Protein AF-D2SBG7-F1 (afdb_monomer)

Organism: Geodermatophilus obscurus (strain ATCC 25078 / DSM 43160 / JCM 3152 / CCUG 61914 / KCC A-0152 / KCTC 9177 / NBRC 13315 / NRRL B-3577 / G-20) (NCBI:txid526225)

Secondary structure (DSSP, 8-state):
-HHHHHHHTTEEEEEEEEEE-TTSEEEEEEEEEEE-TTT--EEEEEEEEEEEEEETTEEEEEEEETT-HHHHHHHHT--GGGB-----

Radius of gyration: 13.88 Å; Cα contacts (8 Å, |Δi|>4): 171; chains: 1; bounding box: 27×27×38 Å

Solvent-accessible surface area (backbone atoms only — not comparable to full-atom values): 4980 Å² total; per-residue (Å²): 120,69,66,72,52,40,49,60,62,21,42,47,69,44,80,75,48,40,30,59,47,97,81,33,35,36,39,34,30,22,54,29,39,37,24,39,65,87,78,63,47,76,75,48,72,50,66,25,15,38,36,34,33,40,54,98,91,38,79,79,44,79,47,78,29,79,83,17,50,72,58,40,30,59,74,64,76,49,57,82,88,34,51,55,86,74,84,130

Nearest PDB structures (foldseek):
  7xsi-assembly3_E  TM=5.798E-01  e=3.385E-01  Sordaria araneosa
  2rgq-assembly1_A  TM=5.282E-01  e=3.198E-01  Nostoc punctiforme PCC 73102
  4ovm-assembly4_G  TM=5.666E-01  e=7.069E-01  Streptomyces carzinostaticus subsp. neocarzinostaticus
  4uv2-assembly2_O  TM=4.159E-01  e=1.051E+00  Escherichia coli str. K-12 substr. MC4100
  4akz-assembly1_A  TM=7.317E-01  e=8.079E+00  Brucella suis

Sequence (88 aa):
MLGPWLARAGFRARPLRWFCGAGGDVVVEQDATWADPATGAERGRAVVAARVLVTDGVITRFQRHDNGLPTALAAAGLRESDEVTARG

Structure (mmCIF, N/CA/C/O backbone):
data_AF-D2SBG7-F1
#
_entry.id   AF-D2SBG7-F1
#
loop_
_atom_site.group_PDB
_atom_site.id
_atom_site.type_symbol
_atom_site.label_atom_id
_atom_site.label_alt_id
_atom_site.label_comp_id
_atom_site.label_asym_id
_atom_site.label_entity_id
_atom_site.label_seq_id
_atom_site.pdbx_PDB_ins_code
_atom_site.Cartn_x
_atom_site.Cartn_y
_atom_site.Cartn_z
_atom_site.occupancy
_atom_site.B_iso_or_equiv
_atom_site.auth_seq_id
_atom_site.auth_comp_id
_atom_site.auth_asym_id
_atom_site.auth_atom_id
_atom_site.pdbx_PDB_model_num
ATOM 1 N N . MET A 1 1 ? -3.222 -15.927 -5.166 1.00 62.72 1 MET A N 1
ATOM 2 C CA . MET A 1 1 ? -2.593 -15.061 -4.142 1.00 62.72 1 MET A CA 1
ATOM 3 C C . MET A 1 1 ? -1.900 -13.886 -4.813 1.00 62.72 1 MET A C 1
ATOM 5 O O . MET A 1 1 ? -1.262 -14.087 -5.840 1.00 62.72 1 MET A O 1
ATOM 9 N N . LEU A 1 2 ? -2.035 -12.683 -4.253 1.00 75.00 2 LEU A N 1
ATOM 10 C CA . LEU A 1 2 ? -1.577 -11.431 -4.866 1.00 75.00 2 LEU A CA 1
ATOM 11 C C . LEU A 1 2 ? -0.040 -11.286 -4.896 1.00 75.00 2 LEU A C 1
ATOM 13 O O . LEU A 1 2 ? 0.508 -10.847 -5.901 1.00 75.00 2 LEU A O 1
ATOM 17 N N . GLY A 1 3 ? 0.666 -11.718 -3.844 1.00 78.38 3 GLY A N 1
ATOM 18 C CA . GLY A 1 3 ? 2.125 -11.549 -3.713 1.00 78.38 3 GLY A CA 1
ATOM 19 C C . GLY A 1 3 ? 2.957 -12.182 -4.842 1.00 78.38 3 GLY A C 1
ATOM 20 O O . GLY A 1 3 ? 3.700 -11.465 -5.511 1.00 78.38 3 GLY A O 1
ATOM 21 N N . PRO A 1 4 ? 2.815 -13.492 -5.126 1.00 84.19 4 PRO A N 1
ATOM 22 C CA . PRO A 1 4 ? 3.540 -14.135 -6.227 1.00 84.19 4 PRO A CA 1
ATOM 23 C C . PRO A 1 4 ? 3.220 -13.539 -7.604 1.00 84.19 4 PRO A C 1
ATOM 25 O O . PRO A 1 4 ? 4.079 -13.501 -8.483 1.00 84.19 4 PRO A O 1
ATOM 28 N N . TRP A 1 5 ? 1.988 -13.058 -7.797 1.00 86.62 5 TRP A N 1
ATOM 29 C CA . TRP A 1 5 ? 1.594 -12.388 -9.034 1.00 86.62 5 TRP A CA 1
ATOM 30 C C . TRP A 1 5 ? 2.285 -11.025 -9.181 1.00 86.62 5 TRP A C 1
ATOM 32 O O . TRP A 1 5 ? 2.860 -10.762 -10.233 1.00 86.62 5 TRP A O 1
ATOM 42 N N . LEU A 1 6 ? 2.311 -10.207 -8.122 1.00 86.00 6 LEU A N 1
ATOM 43 C CA . LEU A 1 6 ? 3.001 -8.910 -8.110 1.00 86.00 6 LEU A CA 1
ATOM 44 C C . LEU A 1 6 ? 4.504 -9.053 -8.374 1.00 86.00 6 LEU A C 1
ATOM 46 O O . LEU A 1 6 ? 5.058 -8.318 -9.187 1.00 86.00 6 LEU A O 1
ATOM 50 N N . ALA A 1 7 ? 5.149 -10.039 -7.745 1.00 84.69 7 ALA A N 1
ATOM 51 C CA . ALA A 1 7 ? 6.567 -10.304 -7.963 1.00 84.69 7 ALA A CA 1
ATOM 52 C C . ALA A 1 7 ? 6.860 -10.670 -9.427 1.00 84.69 7 ALA A C 1
ATOM 54 O O . ALA A 1 7 ? 7.809 -10.157 -10.019 1.00 84.69 7 ALA A O 1
ATOM 55 N N . ARG A 1 8 ? 6.016 -11.512 -10.039 1.00 89.00 8 ARG A N 1
ATOM 56 C CA . ARG A 1 8 ? 6.120 -11.853 -11.466 1.00 89.00 8 ARG A CA 1
ATOM 57 C C . ARG A 1 8 ? 5.827 -10.659 -12.377 1.00 89.00 8 ARG A C 1
ATOM 59 O O . ARG A 1 8 ? 6.384 -10.589 -13.462 1.00 89.00 8 ARG A O 1
ATOM 66 N N . ALA A 1 9 ? 4.994 -9.719 -11.942 1.00 90.38 9 ALA A N 1
ATOM 67 C CA . ALA A 1 9 ? 4.735 -8.469 -12.653 1.00 90.38 9 ALA A CA 1
ATOM 68 C C . ALA A 1 9 ? 5.882 -7.444 -12.526 1.00 90.38 9 ALA A C 1
ATOM 70 O O . ALA A 1 9 ? 5.733 -6.310 -12.973 1.00 90.38 9 ALA A O 1
ATOM 71 N N . GLY A 1 10 ? 7.015 -7.823 -11.922 1.00 93.44 10 GLY A N 1
ATOM 72 C CA . GLY A 1 10 ? 8.179 -6.953 -11.766 1.00 93.44 10 GLY A CA 1
ATOM 73 C C . GLY A 1 10 ? 8.046 -5.943 -10.626 1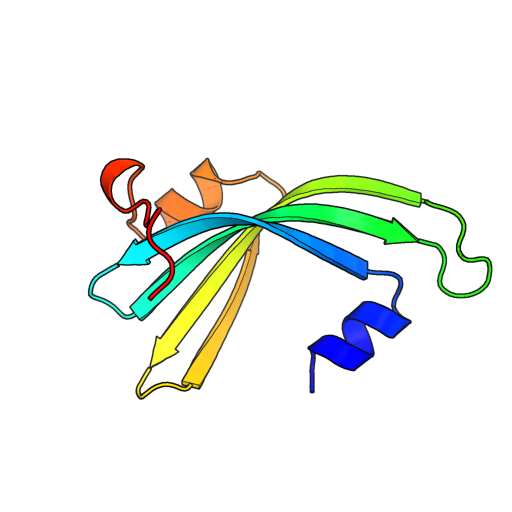.00 93.44 10 GLY A C 1
ATOM 74 O O . GLY A 1 10 ? 8.871 -5.042 -10.526 1.00 93.44 10 GLY A O 1
ATOM 75 N N . PHE A 1 11 ? 7.039 -6.079 -9.757 1.00 93.00 11 PHE A N 1
ATOM 76 C CA . PHE A 1 11 ? 6.844 -5.190 -8.616 1.00 93.00 11 PHE A CA 1
ATOM 77 C C . PHE A 1 11 ? 7.507 -5.738 -7.352 1.00 93.00 11 PHE A C 1
ATOM 79 O O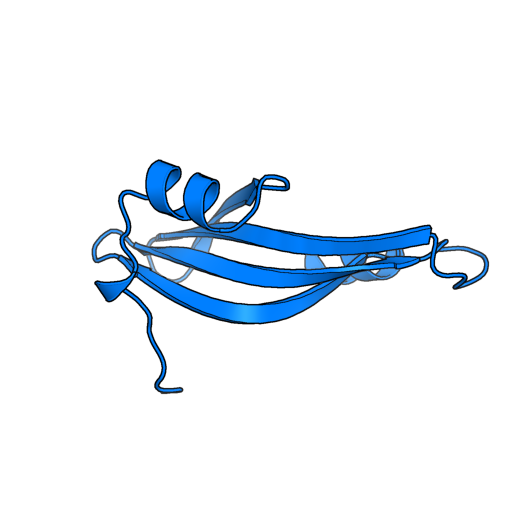 . PHE A 1 11 ? 7.304 -6.894 -6.965 1.00 93.00 11 PHE A O 1
ATOM 86 N N . ARG A 1 12 ? 8.257 -4.879 -6.662 1.00 92.88 12 ARG A N 1
ATOM 87 C CA . ARG A 1 12 ? 8.794 -5.132 -5.321 1.00 92.88 12 ARG A CA 1
ATOM 88 C C . ARG A 1 12 ? 8.562 -3.904 -4.453 1.00 92.88 12 ARG A C 1
ATOM 90 O O . ARG A 1 12 ? 8.701 -2.787 -4.928 1.00 92.88 12 ARG A O 1
ATOM 97 N N . ALA A 1 13 ? 8.253 -4.119 -3.181 1.00 93.50 13 ALA A N 1
ATOM 98 C CA . ALA A 1 13 ? 8.086 -3.047 -2.210 1.00 93.50 13 ALA A CA 1
ATOM 99 C C . ALA A 1 13 ? 8.706 -3.461 -0.878 1.00 93.50 13 ALA A C 1
ATOM 101 O O . ALA A 1 13 ? 8.434 -4.556 -0.379 1.00 93.50 13 ALA A O 1
ATOM 102 N N . ARG A 1 14 ? 9.558 -2.603 -0.316 1.00 94.75 14 ARG A N 1
ATOM 103 C CA . ARG A 1 14 ? 10.141 -2.792 1.016 1.00 94.75 14 ARG A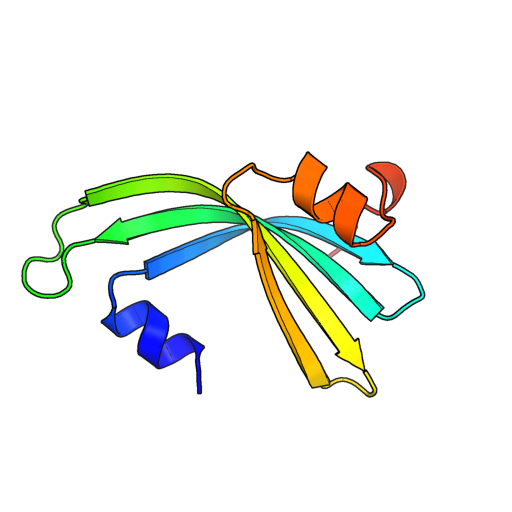 CA 1
ATOM 104 C C . ARG A 1 14 ? 9.441 -1.855 1.995 1.00 94.75 14 ARG A C 1
ATOM 106 O O . ARG A 1 14 ? 9.393 -0.663 1.708 1.00 94.75 14 ARG A O 1
ATOM 113 N N . PRO A 1 15 ? 8.898 -2.355 3.117 1.00 95.56 15 PRO A N 1
ATOM 114 C CA . PRO A 1 15 ? 8.277 -1.489 4.108 1.00 95.56 15 PRO A CA 1
ATOM 115 C C . PRO A 1 15 ? 9.320 -0.575 4.765 1.00 95.56 15 PRO A C 1
ATOM 117 O O . PRO A 1 15 ? 10.422 -1.026 5.081 1.00 95.56 15 PRO A O 1
ATOM 120 N N . LEU A 1 16 ? 8.949 0.685 4.976 1.00 96.75 16 LEU A N 1
ATOM 121 C CA . LEU A 1 16 ? 9.743 1.718 5.641 1.00 96.75 16 LEU A CA 1
ATOM 122 C C . LEU A 1 16 ? 9.157 2.039 7.018 1.00 96.75 16 LEU A C 1
ATOM 124 O O . LEU A 1 16 ? 9.846 1.896 8.024 1.00 96.75 16 LEU A O 1
ATOM 128 N N . ARG A 1 17 ? 7.871 2.408 7.057 1.00 97.44 17 ARG A N 1
ATOM 129 C CA . ARG A 1 17 ? 7.131 2.803 8.265 1.00 97.44 17 ARG A CA 1
ATOM 130 C C . ARG A 1 17 ? 5.770 2.115 8.300 1.00 97.44 17 ARG A C 1
ATOM 132 O O . ARG A 1 17 ? 5.204 1.824 7.243 1.00 97.44 17 ARG A O 1
ATOM 139 N N . TRP A 1 18 ? 5.261 1.857 9.500 1.00 97.50 18 TRP A N 1
ATOM 140 C CA . TRP A 1 18 ? 3.986 1.176 9.742 1.00 97.50 18 TRP A CA 1
ATOM 141 C C . TRP A 1 18 ? 3.118 2.000 10.676 1.00 97.50 18 TRP A C 1
ATOM 143 O O . TRP A 1 18 ? 3.616 2.511 11.672 1.00 97.50 18 TRP A O 1
ATOM 153 N N . PHE A 1 19 ? 1.824 2.070 10.385 1.00 97.56 19 PHE A N 1
ATOM 154 C CA . PHE A 1 19 ? 0.837 2.781 11.191 1.00 97.56 19 PHE A CA 1
ATOM 155 C C . PHE A 1 19 ? -0.380 1.893 11.383 1.00 97.56 19 PHE A C 1
ATOM 157 O O . PHE A 1 19 ? -0.865 1.314 10.408 1.00 97.56 19 PHE A O 1
ATOM 164 N N . CYS A 1 20 ? -0.879 1.807 12.612 1.00 96.06 20 CYS A N 1
ATOM 165 C CA . CYS A 1 20 ? -1.994 0.930 12.958 1.00 96.06 20 CYS A CA 1
ATOM 166 C C . CYS A 1 20 ? -3.081 1.709 13.700 1.00 96.06 20 CYS A C 1
ATOM 168 O O . CYS A 1 20 ? -2.809 2.354 14.708 1.00 96.06 20 CYS A O 1
ATOM 170 N N . GLY A 1 21 ? -4.324 1.598 13.233 1.00 89.38 21 GLY A N 1
ATOM 171 C CA . GLY A 1 21 ? -5.497 2.140 13.915 1.00 89.38 21 GLY A CA 1
ATOM 172 C C . GLY A 1 21 ? -6.283 1.085 14.682 1.00 89.38 21 GLY A C 1
ATOM 173 O O . GLY A 1 21 ? -6.277 -0.097 14.340 1.00 89.38 21 GLY A O 1
ATOM 174 N N . ALA A 1 22 ? -7.069 1.532 15.664 1.00 84.69 22 ALA A N 1
ATOM 175 C CA . ALA A 1 22 ? -7.964 0.665 16.436 1.00 84.69 22 ALA A CA 1
ATOM 176 C C . ALA A 1 22 ? -9.036 -0.048 15.579 1.00 84.69 22 ALA A C 1
ATOM 178 O O . ALA A 1 22 ? -9.567 -1.073 15.991 1.00 84.69 22 ALA A O 1
ATOM 179 N N . GLY A 1 23 ? -9.345 0.473 14.384 1.00 89.88 23 GLY A N 1
ATOM 180 C CA . GLY A 1 23 ? -10.320 -0.103 13.449 1.00 89.88 23 GLY A CA 1
ATOM 181 C C . GLY A 1 23 ? -9.777 -1.202 12.526 1.00 89.88 23 GLY A C 1
ATOM 182 O O . GLY A 1 23 ? -10.484 -1.607 11.609 1.00 89.88 23 GLY A O 1
ATOM 183 N N . GLY A 1 24 ? -8.530 -1.649 12.716 1.00 93.69 24 GLY A N 1
ATOM 184 C CA . GLY A 1 24 ? -7.889 -2.651 11.853 1.00 93.69 24 GLY A CA 1
ATOM 185 C C . GLY A 1 24 ? -7.302 -2.086 10.555 1.00 93.69 24 GLY A C 1
ATOM 186 O O . GLY A 1 24 ? -6.770 -2.838 9.740 1.00 93.69 24 GLY A O 1
ATOM 187 N N . ASP A 1 25 ? -7.380 -0.769 10.353 1.00 96.94 25 ASP A N 1
ATOM 188 C CA . ASP A 1 25 ? -6.653 -0.081 9.291 1.00 96.94 25 ASP A CA 1
ATOM 189 C C . ASP A 1 25 ? -5.149 -0.102 9.583 1.00 96.94 25 ASP A C 1
ATOM 191 O O . ASP A 1 25 ? -4.697 0.307 10.656 1.00 96.94 25 ASP A O 1
ATOM 195 N N . VAL A 1 26 ? -4.376 -0.551 8.598 1.00 97.12 26 VAL A N 1
ATOM 196 C CA . VAL A 1 26 ? -2.915 -0.532 8.618 1.00 97.12 26 VAL A CA 1
ATOM 197 C C . VAL A 1 26 ? -2.423 0.207 7.385 1.00 97.12 26 VAL A C 1
ATOM 199 O O . VAL A 1 26 ? -2.796 -0.124 6.256 1.00 97.12 26 VAL A O 1
ATOM 202 N N . VAL A 1 27 ? -1.568 1.203 7.594 1.00 97.94 27 VAL A N 1
ATOM 203 C CA . VAL A 1 27 ? -0.874 1.920 6.523 1.00 97.94 27 VAL A CA 1
ATOM 204 C C . VAL A 1 27 ? 0.606 1.580 6.578 1.00 97.94 27 VAL A C 1
ATOM 206 O O . VAL A 1 27 ? 1.225 1.594 7.638 1.00 97.94 27 VAL A O 1
ATOM 209 N N . VAL A 1 28 ? 1.175 1.275 5.417 1.00 97.69 28 VAL A N 1
ATOM 210 C CA . VAL A 1 28 ? 2.590 0.949 5.255 1.00 97.69 28 VAL A CA 1
ATOM 211 C C . VAL A 1 28 ? 3.181 1.889 4.224 1.00 97.69 28 VAL A C 1
ATOM 213 O O . VAL A 1 28 ? 2.743 1.889 3.074 1.00 97.69 28 VAL A O 1
ATOM 216 N N . GLU A 1 29 ? 4.180 2.671 4.614 1.00 98.38 29 GLU A N 1
ATOM 217 C CA . GLU A 1 29 ? 5.024 3.395 3.664 1.00 98.38 29 GLU A CA 1
ATOM 218 C C . GLU A 1 29 ? 6.061 2.432 3.085 1.00 98.38 29 GLU A C 1
ATOM 220 O O . GLU A 1 29 ? 6.607 1.596 3.808 1.00 98.38 29 GLU A O 1
ATOM 225 N N . GLN A 1 30 ? 6.322 2.505 1.782 1.00 97.75 30 GLN A N 1
ATOM 226 C CA . GLN A 1 30 ? 7.138 1.522 1.081 1.00 97.75 30 GLN A CA 1
ATOM 227 C C . GLN A 1 30 ? 8.076 2.166 0.060 1.00 97.75 30 GLN A C 1
ATOM 229 O O . GLN A 1 30 ? 7.649 2.993 -0.741 1.00 97.75 30 GLN A O 1
ATOM 234 N N . ASP A 1 31 ? 9.327 1.703 0.023 1.00 97.31 31 ASP A N 1
ATOM 235 C CA . ASP A 1 31 ? 10.229 1.898 -1.118 1.00 97.31 31 ASP A CA 1
ATOM 236 C C . ASP A 1 31 ? 9.854 0.875 -2.197 1.00 97.31 31 ASP A C 1
ATOM 238 O O . ASP A 1 31 ? 10.112 -0.327 -2.044 1.00 97.31 31 ASP A O 1
ATOM 242 N N . ALA A 1 32 ? 9.173 1.341 -3.243 1.00 96.12 32 ALA A N 1
ATOM 243 C CA . ALA A 1 32 ? 8.663 0.514 -4.325 1.00 96.12 32 ALA A CA 1
ATOM 244 C C . ALA A 1 32 ? 9.538 0.612 -5.574 1.00 96.12 32 ALA A C 1
ATOM 246 O O . ALA A 1 32 ? 9.973 1.691 -5.969 1.00 96.12 32 ALA A O 1
ATOM 247 N N . THR A 1 33 ? 9.750 -0.524 -6.231 1.00 96.25 33 THR A N 1
ATOM 248 C CA . THR A 1 33 ? 10.518 -0.649 -7.470 1.00 96.25 33 THR A CA 1
ATOM 249 C C . THR A 1 33 ? 9.718 -1.444 -8.494 1.00 96.25 33 THR A C 1
ATOM 251 O O . THR A 1 33 ? 9.119 -2.476 -8.169 1.00 96.25 33 THR A O 1
ATOM 254 N N . TRP A 1 34 ? 9.750 -0.979 -9.740 1.00 95.56 34 TRP A N 1
ATOM 255 C CA . TRP A 1 34 ? 9.192 -1.659 -10.901 1.00 95.56 34 TRP A CA 1
ATOM 256 C C . TRP A 1 34 ? 10.321 -2.048 -11.839 1.00 95.56 34 TRP A C 1
ATOM 258 O O . TRP A 1 34 ? 11.118 -1.205 -12.246 1.00 95.56 34 TRP A O 1
ATOM 268 N N . ALA A 1 35 ? 10.355 -3.315 -12.214 1.00 96.56 35 ALA A N 1
ATOM 269 C CA . ALA A 1 35 ? 11.245 -3.845 -13.227 1.00 96.56 35 ALA A CA 1
ATOM 270 C C . ALA A 1 35 ? 10.441 -4.373 -14.418 1.00 96.56 35 ALA A C 1
ATOM 272 O O . ALA A 1 35 ? 9.291 -4.789 -14.283 1.00 96.56 35 ALA A O 1
ATOM 273 N N . ASP A 1 36 ? 11.058 -4.370 -15.591 1.00 94.94 36 ASP A N 1
ATOM 274 C CA . ASP A 1 36 ? 10.582 -5.110 -16.748 1.00 94.94 36 ASP A CA 1
ATOM 275 C C . ASP A 1 36 ? 10.531 -6.615 -16.412 1.00 94.94 36 ASP A C 1
ATOM 277 O O . ASP A 1 36 ? 11.565 -7.189 -16.066 1.00 94.94 36 ASP A O 1
ATOM 281 N N . PRO A 1 37 ? 9.369 -7.284 -16.508 1.00 92.00 37 PRO A N 1
ATOM 282 C CA . PRO A 1 37 ? 9.272 -8.705 -16.175 1.00 92.00 37 PRO A CA 1
ATOM 283 C C . PRO A 1 37 ? 10.091 -9.637 -17.078 1.00 92.00 37 PRO A C 1
ATOM 285 O O . PRO A 1 37 ? 10.432 -10.737 -16.652 1.00 92.00 37 PRO A O 1
ATOM 288 N N . ALA A 1 38 ? 10.374 -9.231 -18.319 1.00 93.00 38 ALA A N 1
ATOM 289 C CA . ALA A 1 38 ? 11.106 -10.031 -19.297 1.00 93.00 38 ALA A CA 1
ATOM 290 C C . ALA A 1 38 ? 12.622 -9.830 -19.190 1.00 93.00 38 ALA A C 1
ATOM 292 O O . ALA A 1 38 ? 13.376 -10.783 -19.366 1.00 93.00 38 ALA A O 1
ATOM 293 N N . THR A 1 39 ? 13.073 -8.604 -18.908 1.00 94.56 39 THR A N 1
ATOM 294 C CA . THR A 1 39 ? 14.509 -8.262 -18.913 1.00 94.56 39 THR A CA 1
ATOM 295 C C . THR A 1 39 ? 15.095 -8.024 -17.524 1.00 94.56 39 THR A C 1
ATOM 297 O O . THR A 1 39 ? 16.312 -8.025 -17.363 1.00 94.56 39 THR A O 1
ATOM 300 N N . GLY A 1 40 ? 14.255 -7.803 -16.512 1.00 91.94 40 GLY A N 1
ATOM 301 C CA . GLY A 1 40 ? 14.677 -7.427 -15.162 1.00 91.94 40 GLY A CA 1
ATOM 302 C C . GLY A 1 40 ? 15.182 -5.986 -15.036 1.00 91.94 40 GLY A C 1
ATOM 303 O O . GLY A 1 40 ? 15.543 -5.577 -13.934 1.00 91.94 40 GLY A O 1
ATOM 304 N N . ALA A 1 41 ? 15.201 -5.209 -16.124 1.00 95.00 41 ALA A N 1
ATOM 305 C CA . ALA A 1 41 ? 15.654 -3.823 -16.106 1.00 95.00 41 ALA A CA 1
ATOM 306 C C . ALA A 1 41 ? 14.720 -2.947 -15.257 1.00 95.00 41 ALA A C 1
ATOM 308 O O . ALA A 1 41 ? 13.499 -3.008 -15.414 1.00 95.00 41 ALA A O 1
ATOM 309 N N . GLU A 1 42 ? 15.280 -2.116 -14.373 1.00 95.62 42 GLU A N 1
ATOM 310 C CA . GLU A 1 42 ? 14.495 -1.164 -13.583 1.00 95.62 42 GLU A CA 1
ATOM 311 C C . GLU A 1 42 ? 13.811 -0.149 -14.510 1.00 95.62 42 GLU A C 1
ATOM 313 O O . GLU A 1 42 ? 14.442 0.465 -15.368 1.00 95.62 42 GLU A O 1
ATOM 318 N N . ARG A 1 43 ? 12.499 0.012 -14.336 1.00 95.31 43 ARG A N 1
ATOM 319 C CA . ARG A 1 43 ? 11.668 0.989 -15.051 1.00 95.31 43 ARG A CA 1
ATOM 320 C C . ARG A 1 43 ? 11.306 2.186 -14.183 1.00 95.31 43 ARG A C 1
ATOM 322 O O . ARG A 1 43 ? 10.948 3.232 -14.712 1.00 95.31 43 ARG A O 1
ATOM 329 N N . GLY A 1 44 ? 11.373 2.034 -12.864 1.00 95.31 44 GLY A N 1
ATOM 330 C CA . GLY A 1 44 ? 11.156 3.136 -11.947 1.00 95.31 44 GLY A CA 1
ATOM 331 C C . GLY A 1 44 ? 11.183 2.718 -10.488 1.00 95.31 44 GLY A C 1
ATOM 332 O O . GLY A 1 44 ? 11.097 1.535 -10.142 1.00 95.31 44 GLY A O 1
ATOM 333 N N . ARG A 1 45 ? 11.246 3.738 -9.639 1.00 95.69 45 ARG A N 1
ATOM 334 C CA . ARG A 1 45 ? 11.222 3.635 -8.188 1.00 95.69 45 ARG A CA 1
ATOM 335 C C . ARG A 1 45 ? 10.496 4.838 -7.602 1.00 95.69 45 ARG A C 1
ATOM 337 O O . ARG A 1 45 ? 10.635 5.946 -8.112 1.00 95.69 45 ARG A O 1
ATOM 344 N N . ALA A 1 46 ? 9.738 4.616 -6.536 1.00 96.75 46 ALA A N 1
ATOM 345 C CA . ALA A 1 46 ? 9.049 5.671 -5.805 1.00 96.75 46 ALA A CA 1
ATOM 346 C C . ALA A 1 46 ? 8.762 5.232 -4.368 1.00 96.75 46 ALA A C 1
ATOM 348 O O . ALA A 1 46 ? 8.554 4.047 -4.102 1.00 96.75 46 ALA A O 1
ATOM 349 N N . VAL A 1 47 ? 8.684 6.204 -3.459 1.00 97.56 47 VAL A N 1
ATOM 350 C CA . VAL A 1 47 ? 8.084 5.984 -2.143 1.00 97.56 47 VAL A CA 1
ATOM 351 C C . VAL A 1 47 ? 6.570 6.082 -2.294 1.00 97.56 47 VAL A C 1
ATOM 353 O O . VAL A 1 47 ? 6.046 7.105 -2.729 1.00 97.56 47 VAL A O 1
ATOM 356 N N . VAL A 1 48 ? 5.872 5.001 -1.964 1.00 97.38 48 VAL A N 1
ATOM 357 C CA . VAL A 1 48 ? 4.408 4.891 -2.037 1.00 97.38 48 VAL A CA 1
ATOM 358 C C . VAL A 1 48 ? 3.856 4.456 -0.687 1.00 97.38 48 VAL A C 1
ATOM 360 O O . VAL A 1 48 ? 4.608 4.044 0.194 1.00 97.38 48 VAL A O 1
ATOM 363 N N . ALA A 1 49 ? 2.536 4.497 -0.524 1.00 98.06 49 ALA A N 1
ATOM 364 C CA . ALA A 1 49 ? 1.884 3.919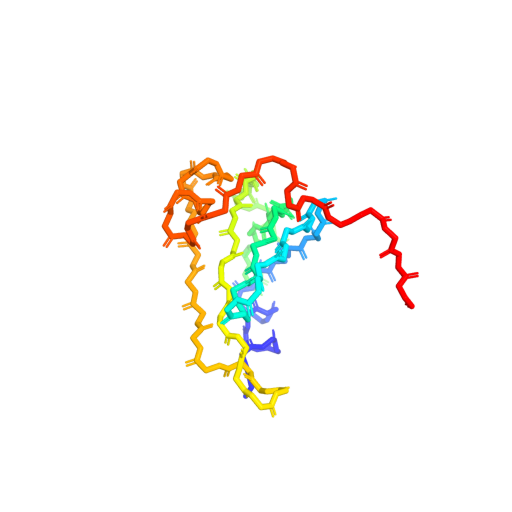 0.643 1.00 98.06 49 ALA A CA 1
ATOM 365 C C . ALA A 1 49 ? 0.850 2.862 0.251 1.00 98.06 49 ALA A C 1
ATOM 367 O O . ALA A 1 49 ? 0.156 2.986 -0.758 1.00 98.06 49 ALA A O 1
ATOM 368 N N . ALA A 1 50 ? 0.724 1.820 1.063 1.00 96.44 50 ALA A N 1
ATOM 369 C CA . ALA A 1 50 ? -0.339 0.831 0.967 1.00 96.44 50 ALA A CA 1
ATOM 370 C C . ALA A 1 50 ? -1.218 0.910 2.214 1.00 96.44 50 ALA A C 1
ATOM 372 O O . ALA A 1 50 ? -0.711 0.956 3.329 1.00 96.44 50 ALA A O 1
ATOM 373 N N . ARG A 1 51 ? -2.533 0.900 2.018 1.00 96.56 51 ARG A N 1
ATOM 374 C CA . ARG A 1 51 ? -3.536 0.765 3.068 1.00 96.56 51 ARG A CA 1
ATOM 375 C C . ARG A 1 51 ? -4.150 -0.622 2.977 1.00 96.56 51 ARG A C 1
ATOM 377 O O . ARG A 1 51 ? -4.604 -1.029 1.903 1.00 96.56 51 ARG A O 1
ATOM 384 N N . VAL A 1 52 ? -4.222 -1.314 4.103 1.00 95.69 52 VAL A N 1
ATOM 385 C CA . VAL A 1 52 ? -4.993 -2.546 4.247 1.00 95.69 52 VAL A CA 1
ATOM 386 C C . VAL A 1 52 ? -5.986 -2.419 5.385 1.00 95.69 52 VAL A C 1
ATOM 388 O O . VAL A 1 52 ? -5.691 -1.791 6.394 1.00 95.69 52 VAL A O 1
ATOM 391 N N . LEU A 1 53 ? -7.156 -3.027 5.211 1.00 95.94 53 LEU A N 1
ATOM 392 C CA . LEU A 1 53 ? -8.097 -3.238 6.303 1.00 95.94 53 LEU A CA 1
ATOM 393 C C . LEU A 1 53 ? -7.991 -4.692 6.740 1.00 95.94 53 LEU A C 1
ATOM 395 O O . LEU A 1 53 ? -8.135 -5.592 5.908 1.00 95.94 53 LEU A O 1
ATOM 399 N N . VAL A 1 54 ? -7.737 -4.903 8.025 1.00 94.56 54 VAL A N 1
ATOM 400 C CA . VAL A 1 54 ? -7.715 -6.218 8.655 1.00 94.56 54 VAL A CA 1
ATOM 401 C C . VAL A 1 54 ? -8.979 -6.379 9.489 1.00 94.56 54 VAL A C 1
ATOM 403 O O . VAL A 1 54 ? -9.261 -5.574 10.371 1.00 94.56 54 VAL A O 1
ATOM 406 N N . THR A 1 55 ? -9.741 -7.432 9.222 1.00 94.19 55 THR A N 1
ATOM 407 C CA . THR A 1 55 ? -10.936 -7.809 9.986 1.00 94.19 55 THR A CA 1
ATOM 408 C C . THR A 1 55 ? -10.791 -9.277 10.349 1.00 94.19 55 THR A C 1
ATOM 410 O O . THR A 1 55 ? -10.458 -10.074 9.479 1.00 94.19 55 THR A O 1
ATOM 413 N N . ASP A 1 56 ? -10.954 -9.632 11.624 1.00 93.38 56 ASP A N 1
ATOM 414 C CA . ASP A 1 56 ? -10.809 -11.013 12.117 1.00 93.38 56 ASP A CA 1
ATOM 415 C C . ASP A 1 56 ? -9.501 -11.702 11.672 1.00 93.38 56 ASP A C 1
ATOM 417 O O . ASP A 1 56 ? -9.465 -12.875 11.307 1.00 93.38 56 ASP A O 1
ATOM 421 N N . GLY A 1 57 ? -8.400 -10.942 11.663 1.00 90.75 57 GLY A N 1
ATOM 422 C CA . GLY A 1 57 ? -7.071 -11.434 11.287 1.00 90.75 57 GLY A CA 1
ATOM 423 C C . GLY A 1 57 ? -6.843 -11.624 9.783 1.00 90.75 57 GLY A C 1
ATOM 424 O O . GLY A 1 57 ? -5.754 -12.044 9.391 1.00 90.75 57 GLY A O 1
ATOM 425 N N . VAL A 1 58 ? -7.815 -11.290 8.928 1.00 92.56 58 VAL A N 1
ATOM 426 C CA . VAL A 1 58 ? -7.682 -11.384 7.467 1.00 92.56 58 VAL A CA 1
ATOM 427 C C . VAL A 1 58 ? -7.742 -10.015 6.798 1.00 92.56 58 VAL A C 1
ATOM 429 O O . VAL A 1 58 ? -8.468 -9.119 7.223 1.00 92.56 58 VAL A O 1
ATOM 432 N N . ILE A 1 59 ? -6.976 -9.846 5.718 1.00 92.38 59 ILE A N 1
ATOM 433 C CA . ILE A 1 59 ? -7.023 -8.629 4.901 1.00 92.38 59 ILE A CA 1
ATOM 434 C C . ILE A 1 59 ? -8.308 -8.651 4.069 1.00 92.38 59 ILE A C 1
ATOM 436 O O . ILE A 1 59 ? -8.457 -9.488 3.179 1.00 92.38 59 ILE A O 1
ATOM 440 N N . THR A 1 60 ? -9.210 -7.710 4.328 1.00 94.38 60 THR A N 1
ATOM 441 C CA . THR A 1 60 ? -10.496 -7.569 3.625 1.00 94.38 60 THR A CA 1
ATOM 442 C C . THR A 1 60 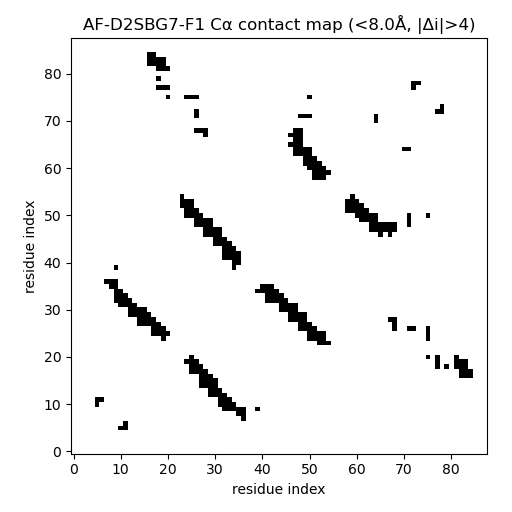? -10.471 -6.470 2.564 1.00 94.38 60 THR A C 1
ATOM 444 O O . THR A 1 60 ? -11.272 -6.488 1.629 1.00 94.38 60 THR A O 1
ATOM 447 N N . ARG A 1 61 ? -9.517 -5.534 2.651 1.00 92.94 61 ARG A N 1
ATOM 448 C CA . ARG A 1 61 ? -9.301 -4.478 1.652 1.00 92.94 61 ARG A CA 1
ATOM 449 C C . ARG A 1 61 ? -7.817 -4.200 1.465 1.00 92.94 61 ARG A C 1
ATOM 451 O O . ARG A 1 61 ? -7.058 -4.211 2.426 1.00 92.94 61 ARG A O 1
ATOM 458 N N . PHE A 1 62 ? -7.434 -3.884 0.233 1.00 93.19 62 PHE A N 1
ATOM 459 C CA . PHE A 1 62 ? -6.111 -3.379 -0.120 1.00 93.19 62 PHE A CA 1
ATOM 460 C C . PHE A 1 62 ? -6.256 -2.180 -1.062 1.00 93.19 62 PHE A C 1
ATOM 462 O O . PHE A 1 62 ? -7.025 -2.236 -2.022 1.00 93.19 62 PHE A O 1
ATOM 469 N N . GLN A 1 63 ? -5.509 -1.109 -0.808 1.00 94.69 63 GLN A N 1
ATOM 470 C CA . GLN A 1 63 ? -5.432 0.060 -1.678 1.00 94.69 63 G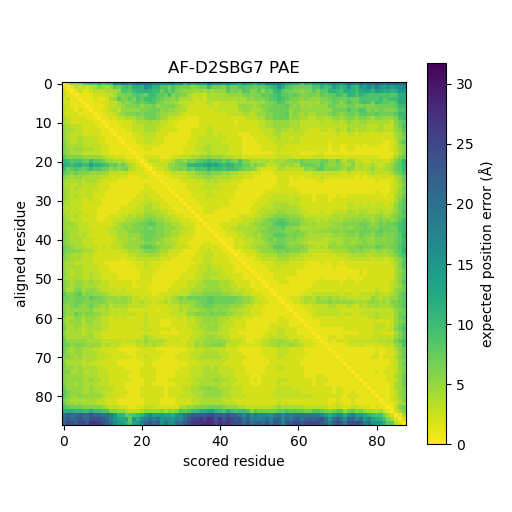LN A CA 1
ATOM 471 C C . GLN A 1 63 ? -4.010 0.623 -1.679 1.00 94.69 63 GLN A C 1
ATOM 473 O O . GLN A 1 63 ? -3.410 0.811 -0.626 1.00 94.69 63 GLN A O 1
ATOM 478 N N . ARG A 1 64 ? -3.478 0.928 -2.865 1.00 93.94 64 ARG A N 1
ATOM 479 C CA . ARG A 1 64 ? -2.192 1.617 -3.022 1.00 93.94 64 ARG A CA 1
ATOM 480 C C . ARG A 1 64 ? -2.425 3.107 -3.269 1.00 93.94 64 ARG A C 1
ATOM 482 O O . ARG A 1 64 ? -3.337 3.479 -4.004 1.00 93.94 64 ARG A O 1
ATOM 489 N N . HIS A 1 65 ? -1.592 3.932 -2.655 1.00 96.50 65 HIS A N 1
ATOM 490 C CA . HIS A 1 65 ? -1.584 5.382 -2.747 1.00 96.50 65 HIS A CA 1
ATOM 491 C C . HIS A 1 65 ? -0.226 5.830 -3.288 1.00 96.50 65 HIS A C 1
ATOM 493 O O . HIS A 1 65 ? 0.766 5.890 -2.560 1.00 96.50 65 HIS A O 1
ATOM 499 N N . ASP A 1 66 ? -0.198 6.161 -4.577 1.00 94.56 66 ASP A N 1
ATOM 500 C CA . ASP A 1 66 ? 1.028 6.594 -5.261 1.00 94.56 66 ASP A CA 1
ATOM 501 C C . ASP A 1 66 ? 1.401 8.044 -4.922 1.00 94.56 66 ASP A C 1
ATOM 503 O O . ASP A 1 66 ? 2.551 8.438 -5.064 1.00 94.56 66 ASP A O 1
ATOM 507 N N . ASN A 1 67 ? 0.456 8.802 -4.358 1.00 94.56 67 ASN A N 1
ATOM 508 C CA . ASN A 1 67 ? 0.673 10.149 -3.820 1.00 94.56 67 ASN A CA 1
ATOM 509 C C . ASN A 1 67 ? 1.305 10.137 -2.408 1.00 94.56 67 ASN A C 1
ATOM 511 O O . ASN A 1 67 ? 1.286 11.153 -1.714 1.00 94.56 67 ASN A O 1
ATOM 515 N N . GLY A 1 68 ? 1.813 8.985 -1.957 1.00 94.69 68 GLY A N 1
ATOM 516 C CA . GLY A 1 68 ? 2.585 8.846 -0.724 1.00 94.69 68 GLY A CA 1
ATOM 517 C C . GLY A 1 68 ? 1.771 8.732 0.570 1.00 94.69 68 GLY A C 1
ATOM 518 O O . GLY A 1 68 ? 0.537 8.656 0.583 1.00 94.69 68 GLY A O 1
ATOM 519 N N . LEU A 1 69 ? 2.513 8.708 1.679 1.00 97.94 69 LEU A N 1
ATOM 520 C CA . LEU A 1 69 ? 2.030 8.428 3.031 1.00 97.94 69 LEU A CA 1
ATOM 521 C C . LEU A 1 69 ? 0.911 9.366 3.530 1.00 97.94 69 LEU A C 1
ATOM 523 O O . LEU A 1 69 ? -0.096 8.837 4.007 1.00 97.94 69 LEU A O 1
ATOM 527 N N . PRO A 1 70 ? 0.981 10.706 3.374 1.00 97.62 70 PRO A N 1
ATOM 528 C CA . PRO A 1 70 ? -0.055 11.595 3.911 1.00 97.62 70 PRO A CA 1
ATOM 529 C C . PRO A 1 70 ? -1.455 11.296 3.360 1.00 97.62 70 PRO A C 1
ATOM 531 O O . PRO A 1 70 ? -2.441 11.318 4.095 1.00 97.62 70 PRO A O 1
ATOM 534 N N . THR A 1 71 ? -1.543 10.945 2.072 1.00 97.19 71 THR A N 1
ATOM 535 C CA . THR A 1 71 ? -2.816 10.590 1.426 1.00 97.19 71 THR A CA 1
ATOM 536 C C . THR A 1 71 ? -3.388 9.291 1.999 1.00 97.19 71 THR A C 1
ATOM 538 O O . THR A 1 71 ? -4.599 9.177 2.193 1.00 97.19 71 THR A O 1
ATOM 541 N N . ALA A 1 72 ? -2.530 8.304 2.273 1.00 97.62 72 ALA A N 1
ATOM 542 C CA . ALA A 1 72 ? -2.951 7.029 2.843 1.00 97.62 72 ALA A CA 1
ATOM 543 C C . ALA A 1 72 ? -3.400 7.173 4.305 1.00 97.62 72 ALA A C 1
ATOM 545 O O . ALA A 1 72 ? -4.448 6.635 4.663 1.00 97.62 72 ALA A O 1
ATOM 546 N N . LEU A 1 73 ? -2.662 7.941 5.119 1.00 98.00 73 LEU A N 1
ATOM 547 C CA . LEU A 1 73 ? -3.032 8.234 6.509 1.00 98.00 73 LEU A CA 1
ATOM 548 C C . LEU A 1 73 ? -4.383 8.945 6.580 1.00 98.00 73 LEU A C 1
ATOM 550 O O . LEU A 1 73 ? -5.279 8.481 7.282 1.00 98.00 73 LEU A O 1
ATOM 554 N N . ALA A 1 74 ? -4.576 9.997 5.777 1.00 97.12 74 ALA A N 1
ATOM 555 C CA . ALA A 1 74 ? -5.844 10.718 5.716 1.00 97.12 74 ALA A CA 1
ATOM 556 C C . ALA A 1 74 ? -7.014 9.799 5.321 1.00 97.12 74 ALA A C 1
ATOM 558 O O . ALA A 1 74 ? -8.075 9.847 5.939 1.00 97.12 74 ALA A O 1
ATOM 559 N N . ALA A 1 75 ? -6.818 8.913 4.337 1.00 96.00 75 ALA A N 1
ATOM 560 C CA . ALA A 1 75 ? -7.846 7.959 3.922 1.00 96.00 75 ALA A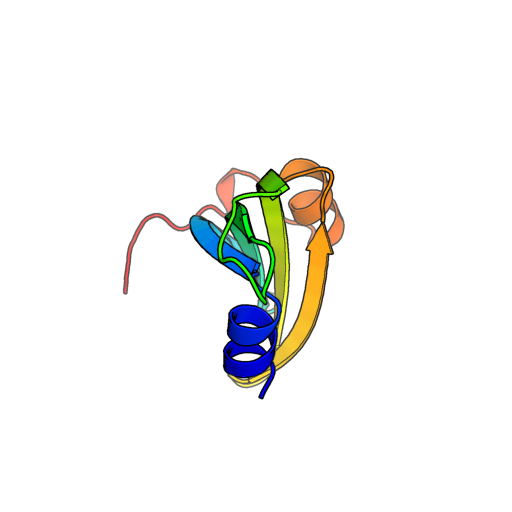 CA 1
ATOM 561 C C . ALA A 1 75 ? -8.179 6.917 5.006 1.00 96.00 75 ALA A C 1
ATOM 563 O O . ALA A 1 75 ? -9.310 6.428 5.048 1.00 96.00 75 ALA A O 1
ATOM 564 N N . ALA A 1 76 ? -7.204 6.553 5.841 1.00 96.25 76 ALA A N 1
ATOM 565 C CA . ALA A 1 76 ? -7.348 5.612 6.951 1.00 96.25 76 ALA A CA 1
ATOM 566 C C . ALA A 1 76 ? -7.782 6.279 8.272 1.00 96.25 76 ALA A C 1
ATOM 568 O O . ALA A 1 76 ? -8.030 5.582 9.249 1.00 96.25 76 ALA A O 1
ATOM 569 N N . GLY A 1 77 ? -7.875 7.614 8.318 1.00 96.88 77 GLY A N 1
ATOM 570 C CA . GLY A 1 77 ? -8.135 8.354 9.555 1.00 96.88 77 GLY A CA 1
ATOM 571 C C . GLY A 1 77 ? -6.986 8.288 10.570 1.00 96.88 77 GLY A C 1
ATOM 572 O O . GLY A 1 77 ? -7.218 8.535 11.751 1.00 96.88 77 GLY A O 1
ATOM 573 N N . LEU A 1 78 ? -5.772 7.959 10.117 1.00 97.56 78 LEU A N 1
ATOM 574 C CA . LEU A 1 78 ? -4.572 7.823 10.943 1.00 97.56 78 LEU A CA 1
ATOM 575 C C . LEU A 1 78 ? -3.738 9.105 10.955 1.00 97.56 78 LEU A C 1
ATOM 577 O O . LEU A 1 78 ? -3.894 10.000 10.118 1.00 97.56 78 LEU A O 1
ATOM 581 N N . ARG A 1 79 ? -2.826 9.177 11.919 1.00 97.06 79 ARG A N 1
ATOM 582 C CA . ARG A 1 79 ? -1.893 10.277 12.157 1.00 97.06 79 ARG A CA 1
ATOM 583 C C . ARG A 1 79 ? -0.486 9.730 12.365 1.00 97.06 79 ARG A C 1
ATOM 585 O O . ARG A 1 79 ? -0.288 8.547 12.614 1.00 97.06 79 ARG A O 1
ATOM 592 N N . GLU A 1 80 ? 0.496 10.624 12.336 1.00 96.69 80 GLU A N 1
ATOM 593 C CA . GLU A 1 80 ? 1.900 10.279 12.606 1.00 96.69 80 GLU A CA 1
ATOM 594 C C . GLU A 1 80 ? 2.097 9.607 13.979 1.00 96.69 80 GLU A C 1
ATOM 596 O O . GLU A 1 80 ? 2.957 8.749 14.129 1.00 96.69 80 GLU A O 1
ATOM 601 N N . SER A 1 81 ? 1.267 9.943 14.974 1.00 95.94 81 SER A N 1
ATOM 602 C CA . SER A 1 81 ? 1.299 9.328 16.310 1.00 95.94 81 SER A CA 1
ATOM 603 C C . SER A 1 81 ? 0.896 7.853 16.338 1.00 95.94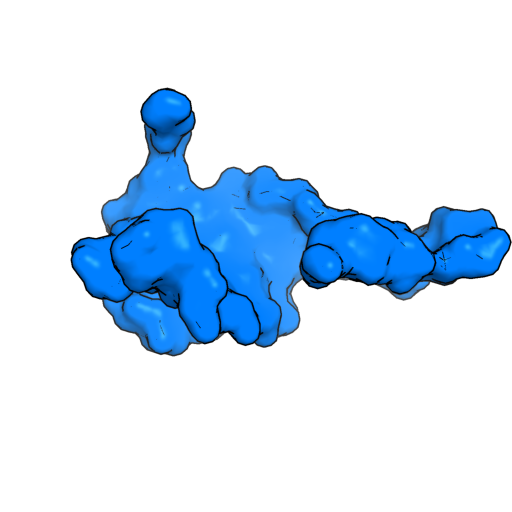 81 SER A C 1
ATOM 605 O O . SER A 1 81 ? 1.136 7.191 17.342 1.00 95.94 81 SER A O 1
ATOM 607 N N . ASP A 1 82 ? 0.273 7.355 15.270 1.00 96.69 82 ASP A N 1
ATOM 608 C CA . ASP A 1 82 ? -0.155 5.960 15.155 1.00 96.69 82 ASP A CA 1
ATOM 609 C C . ASP A 1 82 ? 0.966 5.063 14.601 1.00 96.69 82 ASP A C 1
ATOM 611 O O . ASP A 1 82 ? 0.739 3.885 14.313 1.00 96.69 82 ASP A O 1
ATOM 615 N N . GLU A 1 83 ? 2.172 5.617 14.412 1.00 97.50 83 GLU A N 1
ATOM 616 C CA . GLU A 1 83 ? 3.340 4.863 13.975 1.00 97.50 83 GLU A CA 1
ATOM 617 C C . GLU A 1 83 ? 3.712 3.783 14.995 1.00 97.50 83 GLU A C 1
ATOM 619 O O . GLU A 1 83 ? 3.870 4.037 16.190 1.00 97.50 83 GLU A O 1
ATOM 624 N N . VAL A 1 84 ? 3.919 2.566 14.498 1.00 95.12 84 VAL A N 1
ATOM 625 C CA . VAL A 1 84 ? 4.364 1.424 15.292 1.00 95.12 84 VAL A CA 1
ATOM 626 C C . VAL A 1 84 ? 5.809 1.107 14.925 1.00 95.12 84 VAL A C 1
ATOM 628 O O . VAL A 1 84 ? 6.111 0.663 13.819 1.00 95.12 84 VAL A O 1
ATOM 631 N N . THR A 1 85 ? 6.716 1.327 15.874 1.00 87.19 85 THR A N 1
ATOM 632 C CA . THR A 1 85 ? 8.165 1.125 15.696 1.00 87.19 85 THR A CA 1
ATOM 633 C C . THR A 1 85 ? 8.668 -0.197 16.279 1.00 87.19 85 THR A C 1
ATOM 635 O O . THR A 1 85 ? 9.754 -0.661 15.926 1.00 87.19 85 THR A O 1
ATOM 638 N N . ALA A 1 86 ? 7.879 -0.837 17.145 1.00 73.12 86 ALA A N 1
ATOM 639 C CA . ALA A 1 86 ? 8.201 -2.133 17.727 1.00 73.12 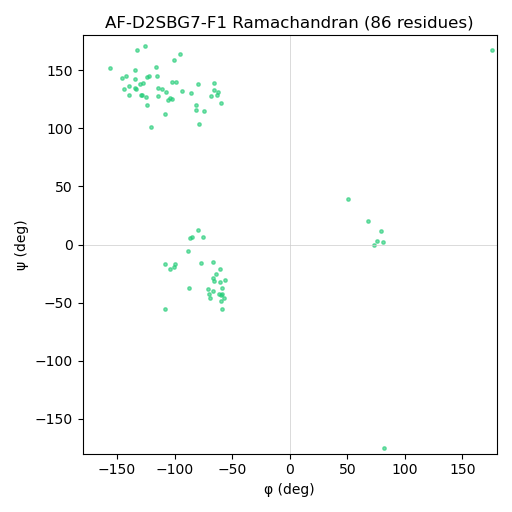86 ALA A CA 1
ATOM 640 C C . ALA A 1 86 ? 7.746 -3.275 16.808 1.00 73.12 86 ALA A C 1
ATOM 642 O O . ALA A 1 86 ? 6.593 -3.330 16.380 1.00 73.12 86 ALA A O 1
ATOM 643 N N . ARG A 1 87 ? 8.648 -4.223 16.542 1.00 57.59 87 ARG A N 1
ATOM 644 C CA . ARG A 1 87 ? 8.268 -5.546 16.038 1.00 57.59 87 ARG A CA 1
ATOM 645 C C . ARG A 1 87 ? 7.833 -6.375 17.246 1.00 57.59 87 ARG A C 1
ATOM 647 O O . ARG A 1 87 ? 8.650 -6.572 18.143 1.00 57.59 87 ARG A O 1
ATOM 654 N N . GLY A 1 88 ? 6.562 -6.773 17.286 1.00 48.47 88 GLY A N 1
ATOM 655 C CA . GLY A 1 88 ? 6.110 -7.861 18.160 1.00 48.47 88 GLY A CA 1
ATOM 656 C C . GLY A 1 88 ? 6.732 -9.188 17.751 1.00 48.47 88 GLY A C 1
ATOM 657 O O . GLY A 1 88 ? 7.077 -9.324 16.552 1.00 48.47 88 GLY A O 1
#

pLDDT: mean 92.65, std 8.39, range [48.47, 98.38]

Foldseek 3Di:
DVVVVCVLQQKDWDFDWWFADPQQKIKTWTFMWGADNVPRHTPDTDTWMKIFHADPNDTPDIDIGRVHDVVSCVVSVHDPVRIDPDDD

Mean predicted aligned error: 3.91 Å